Protein AF-A0A9E3GIS4-F1 (afdb_monomer_lite)

Structure (mmCIF, N/CA/C/O backbone):
data_AF-A0A9E3GIS4-F1
#
_entry.id   AF-A0A9E3GIS4-F1
#
loop_
_atom_site.group_PDB
_atom_site.id
_atom_site.type_symbol
_atom_site.label_atom_id
_atom_site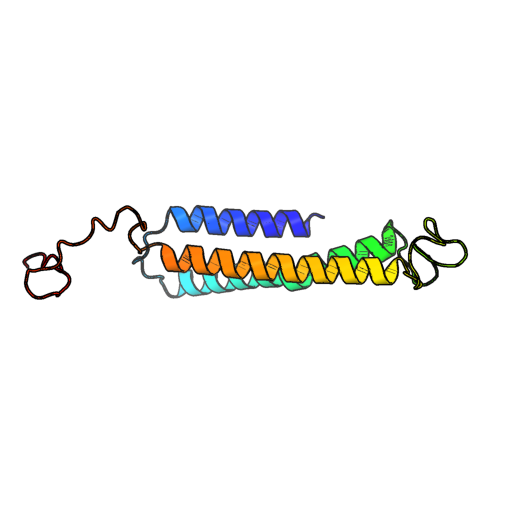.label_alt_id
_atom_site.label_comp_id
_atom_site.label_asym_id
_atom_site.label_entity_id
_atom_site.label_seq_id
_atom_site.pdbx_PDB_ins_code
_atom_site.Cartn_x
_atom_site.Cartn_y
_atom_site.Cartn_z
_atom_site.occupancy
_atom_site.B_iso_or_equiv
_atom_site.auth_seq_id
_atom_site.auth_comp_id
_atom_site.auth_asym_id
_atom_site.auth_atom_id
_atom_site.pdbx_PDB_model_num
ATOM 1 N N . MET A 1 1 ? 11.430 3.418 -1.783 1.00 75.50 1 MET A N 1
ATOM 2 C CA . MET A 1 1 ? 11.716 2.558 -0.604 1.00 75.50 1 MET A CA 1
ATOM 3 C C . MET A 1 1 ? 11.123 3.110 0.693 1.00 75.50 1 MET A C 1
ATOM 5 O O . MET A 1 1 ? 10.348 2.402 1.323 1.00 75.50 1 MET A O 1
ATOM 9 N N . LEU A 1 2 ? 11.385 4.371 1.067 1.00 90.56 2 LEU A N 1
ATOM 10 C CA . LEU A 1 2 ? 10.783 4.996 2.261 1.00 90.56 2 LEU A CA 1
ATOM 11 C C . LEU A 1 2 ? 9.241 4.934 2.278 1.00 90.56 2 LEU A C 1
ATOM 13 O O . LEU A 1 2 ? 8.648 4.620 3.305 1.00 90.56 2 LEU A O 1
ATOM 17 N N . SER A 1 3 ? 8.594 5.160 1.131 1.00 90.88 3 SER A N 1
ATOM 18 C CA . SER A 1 3 ? 7.132 5.084 0.982 1.00 90.88 3 SER A CA 1
ATOM 19 C C . SER A 1 3 ? 6.544 3.733 1.401 1.00 90.88 3 SER A C 1
ATOM 21 O O . SER A 1 3 ? 5.482 3.689 2.021 1.00 90.88 3 SER A O 1
ATOM 23 N N . LEU A 1 4 ? 7.242 2.633 1.113 1.00 92.44 4 LEU A N 1
ATOM 24 C CA . LEU A 1 4 ? 6.807 1.285 1.472 1.00 92.44 4 LEU A CA 1
ATOM 25 C C . LEU A 1 4 ? 6.899 1.066 2.987 1.00 92.44 4 LEU A C 1
ATOM 27 O O . LEU A 1 4 ? 5.952 0.567 3.589 1.00 92.44 4 LEU A O 1
ATOM 31 N N . VAL A 1 5 ? 7.982 1.530 3.619 1.00 95.19 5 VAL A N 1
ATOM 32 C CA . VAL A 1 5 ? 8.146 1.479 5.083 1.00 95.19 5 VAL A CA 1
ATOM 33 C C . VAL A 1 5 ? 7.068 2.300 5.786 1.00 95.19 5 VAL A C 1
ATOM 35 O O . VAL A 1 5 ? 6.453 1.808 6.729 1.00 95.19 5 VAL A O 1
ATOM 38 N N . VAL A 1 6 ? 6.788 3.516 5.306 1.00 96.12 6 VAL A N 1
ATOM 39 C CA . VAL A 1 6 ? 5.717 4.363 5.855 1.00 96.12 6 VAL A CA 1
ATOM 40 C C . VAL A 1 6 ? 4.365 3.663 5.732 1.00 96.12 6 VAL A C 1
ATOM 42 O O . VAL A 1 6 ? 3.647 3.561 6.721 1.00 96.12 6 VAL A O 1
ATOM 45 N N . THR A 1 7 ? 4.047 3.103 4.562 1.00 96.06 7 THR A N 1
ATOM 46 C CA . THR A 1 7 ? 2.772 2.402 4.328 1.00 96.06 7 THR A CA 1
ATOM 47 C C . THR A 1 7 ? 2.604 1.208 5.268 1.00 96.06 7 THR A C 1
ATOM 49 O O . THR A 1 7 ? 1.585 1.090 5.953 1.00 96.06 7 THR A O 1
ATOM 52 N N . LEU A 1 8 ? 3.618 0.340 5.359 1.00 96.00 8 LEU A N 1
ATOM 53 C CA . LEU A 1 8 ? 3.594 -0.822 6.252 1.00 96.00 8 LEU A CA 1
ATOM 54 C C . LEU A 1 8 ? 3.552 -0.406 7.728 1.00 96.00 8 LEU A C 1
ATOM 56 O O . LEU A 1 8 ? 2.827 -1.013 8.518 1.00 96.00 8 LEU A O 1
ATOM 60 N N . GLY A 1 9 ? 4.270 0.657 8.095 1.00 96.88 9 GLY A N 1
ATOM 61 C CA . GLY A 1 9 ? 4.241 1.245 9.431 1.00 96.88 9 GLY A CA 1
ATOM 62 C C . GLY A 1 9 ? 2.852 1.758 9.808 1.00 96.88 9 GLY A C 1
ATOM 63 O O . GLY A 1 9 ? 2.363 1.457 10.899 1.00 96.88 9 GLY A O 1
ATOM 64 N N . SER A 1 10 ? 2.169 2.458 8.900 1.00 96.00 10 SER A N 1
ATOM 65 C CA . SER A 1 10 ? 0.796 2.928 9.112 1.00 96.00 10 SER A CA 1
ATOM 66 C C . SER A 1 10 ? -0.205 1.775 9.216 1.00 96.00 10 SER A C 1
ATOM 68 O O . SER A 1 10 ? -1.065 1.798 10.097 1.00 96.00 10 SER A O 1
ATOM 70 N N . ILE A 1 11 ? -0.067 0.724 8.401 1.00 95.69 11 ILE A N 1
ATOM 71 C CA . ILE A 1 11 ? -0.869 -0.504 8.541 1.00 95.69 11 ILE A CA 1
ATOM 72 C C . ILE A 1 11 ? -0.622 -1.153 9.913 1.00 95.69 11 ILE A C 1
ATOM 74 O O . ILE A 1 11 ? -1.568 -1.536 10.605 1.00 95.69 11 ILE A O 1
ATOM 78 N N . GLY A 1 12 ? 0.637 -1.235 10.351 1.00 95.75 12 GLY A N 1
ATOM 79 C CA . GLY A 1 12 ? 1.004 -1.744 11.673 1.00 95.75 12 GLY A CA 1
ATOM 80 C C . GLY A 1 12 ? 0.404 -0.915 12.813 1.00 95.75 12 GLY A C 1
ATOM 81 O O . GLY A 1 12 ? -0.127 -1.475 13.776 1.00 95.75 12 GLY A O 1
ATOM 82 N N . ALA A 1 13 ? 0.416 0.414 12.686 1.00 95.06 13 ALA A N 1
ATOM 83 C CA . ALA A 1 13 ? -0.230 1.322 13.628 1.00 95.06 13 ALA A CA 1
ATOM 84 C C . ALA A 1 13 ? -1.750 1.095 13.679 1.00 95.06 13 ALA A C 1
ATOM 86 O O . ALA A 1 13 ? -2.306 0.978 14.775 1.00 95.06 13 ALA A O 1
ATOM 87 N N . ALA A 1 14 ? -2.405 0.934 12.523 1.00 93.88 14 ALA A N 1
A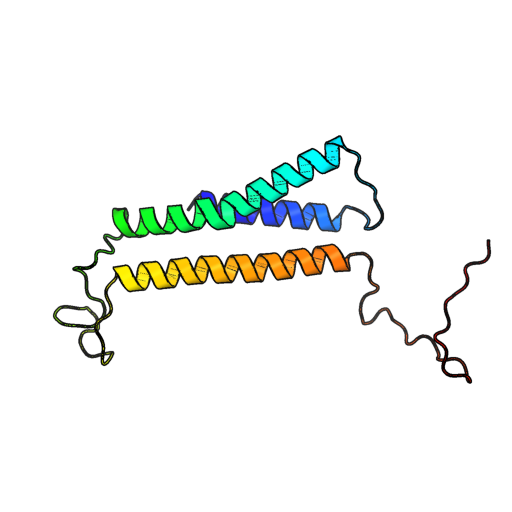TOM 88 C CA . ALA A 1 14 ? -3.828 0.610 12.436 1.00 93.88 14 ALA A CA 1
ATOM 89 C C . ALA A 1 14 ? -4.149 -0.719 13.136 1.00 93.88 14 ALA A C 1
ATOM 91 O O . ALA A 1 14 ? -5.079 -0.785 13.936 1.00 93.88 14 ALA A O 1
ATOM 92 N N . LEU A 1 15 ? -3.343 -1.762 12.915 1.00 94.00 15 LEU A N 1
ATOM 93 C CA . LEU A 1 15 ? -3.500 -3.070 13.563 1.00 94.00 15 LEU A CA 1
ATOM 94 C C . LEU A 1 15 ? -3.258 -3.019 15.078 1.00 94.00 15 LEU A C 1
ATOM 96 O O . LEU A 1 15 ? -3.959 -3.683 15.843 1.00 94.00 15 LEU A O 1
ATOM 100 N N . LYS A 1 16 ? -2.281 -2.234 15.539 1.00 94.62 16 LYS A N 1
ATOM 101 C CA . LYS A 1 16 ? -2.028 -2.030 16.973 1.00 94.62 16 LYS A CA 1
ATOM 102 C C . LYS A 1 16 ? -3.183 -1.285 17.637 1.00 94.62 16 LYS A C 1
ATOM 104 O O . LYS A 1 16 ? -3.598 -1.660 18.731 1.00 94.62 16 LYS A O 1
ATOM 109 N N . TYR A 1 17 ? -3.705 -0.258 16.973 1.00 93.00 17 TYR A N 1
ATOM 110 C CA . TYR A 1 17 ? -4.878 0.480 17.425 1.00 93.00 17 TYR A CA 1
ATOM 111 C C . TYR A 1 17 ? -6.120 -0.414 17.477 1.00 93.00 17 TYR A C 1
ATOM 113 O O . TYR A 1 17 ? -6.829 -0.450 18.481 1.00 93.00 17 TYR A O 1
ATOM 121 N N . MET A 1 18 ? -6.316 -1.213 16.429 1.00 90.25 18 MET A N 1
ATOM 122 C CA . MET A 1 18 ? -7.408 -2.167 16.290 1.00 90.25 18 MET A CA 1
ATOM 123 C C . MET A 1 18 ? -7.528 -3.115 17.487 1.00 90.25 18 MET A C 1
ATOM 125 O O . MET A 1 18 ? -8.638 -3.346 17.948 1.00 90.25 18 MET A O 1
ATOM 129 N N . LYS A 1 19 ? -6.400 -3.638 17.988 1.00 88.19 19 LYS A N 1
ATOM 130 C CA . LYS A 1 19 ? -6.353 -4.570 19.130 1.00 88.19 19 LYS A CA 1
ATOM 131 C C . LYS A 1 19 ? -6.698 -3.929 20.477 1.00 88.19 19 LYS A C 1
ATOM 133 O O . LYS A 1 19 ? -6.998 -4.644 21.421 1.00 88.19 19 LYS A O 1
ATOM 138 N N . ARG A 1 20 ? -6.582 -2.604 20.594 1.00 88.56 20 ARG A N 1
ATOM 139 C CA . ARG A 1 20 ? -6.781 -1.873 21.858 1.00 88.56 20 ARG A CA 1
ATOM 140 C C . ARG A 1 20 ? -8.172 -1.265 21.983 1.00 88.56 20 ARG A C 1
ATOM 142 O O . ARG A 1 20 ? -8.586 -0.951 23.092 1.00 88.56 20 ARG A O 1
ATOM 149 N N . ARG A 1 21 ? -8.862 -1.045 20.861 1.00 85.44 21 ARG A N 1
ATOM 150 C CA . ARG A 1 21 ? -10.170 -0.388 20.840 1.00 85.44 21 ARG A CA 1
ATOM 151 C C . ARG A 1 21 ? -11.291 -1.436 20.920 1.00 85.44 21 ARG A C 1
ATOM 153 O O . ARG A 1 21 ? -11.311 -2.319 20.061 1.00 85.44 21 ARG A O 1
ATOM 160 N N . PRO A 1 22 ? -12.218 -1.335 21.892 1.00 84.75 22 PRO A N 1
ATOM 161 C CA . PRO A 1 22 ? -13.371 -2.227 21.954 1.00 84.75 22 PRO A CA 1
ATOM 162 C C . PRO A 1 22 ? -14.289 -2.022 20.739 1.00 84.75 22 PRO A C 1
ATOM 164 O O . PRO A 1 22 ? -14.323 -0.941 20.143 1.00 84.75 22 PRO A O 1
ATOM 167 N N . ALA A 1 23 ? -14.976 -3.087 20.319 1.00 85.31 23 ALA A N 1
ATOM 168 C CA . ALA A 1 23 ? -15.697 -3.130 19.043 1.00 85.31 23 ALA A CA 1
ATOM 169 C C . ALA A 1 23 ? -16.935 -2.213 19.004 1.00 85.31 23 ALA A C 1
ATOM 171 O O . ALA A 1 23 ? -17.306 -1.731 17.936 1.00 85.31 23 ALA A O 1
ATOM 172 N N . ASP A 1 24 ? -17.536 -1.952 20.160 1.00 83.44 24 ASP A N 1
ATOM 173 C CA . ASP A 1 24 ? -18.733 -1.138 20.382 1.00 83.44 24 ASP A CA 1
ATOM 174 C C . ASP A 1 24 ? -18.427 0.343 20.686 1.00 83.44 24 ASP A C 1
ATOM 176 O O . ASP A 1 24 ? -19.340 1.168 20.779 1.00 83.44 24 ASP A O 1
ATOM 180 N N . ALA A 1 25 ? -17.146 0.716 20.794 1.00 86.75 25 ALA A N 1
ATOM 181 C CA . ALA A 1 25 ? -16.746 2.086 21.095 1.00 86.75 25 ALA A CA 1
ATOM 182 C C . ALA A 1 25 ? -17.121 3.061 19.973 1.00 86.75 25 ALA A C 1
ATOM 184 O O . ALA A 1 25 ? -16.477 3.113 18.918 1.00 86.75 25 ALA A O 1
ATOM 185 N N . ARG A 1 26 ? -18.102 3.921 20.255 1.00 88.69 26 ARG A N 1
ATOM 186 C CA . ARG A 1 26 ? -18.525 5.008 19.364 1.00 88.69 26 ARG A CA 1
ATOM 187 C C . ARG A 1 26 ? -17.385 6.001 19.129 1.00 88.69 26 ARG A C 1
ATOM 189 O O . ARG A 1 26 ? -16.617 6.304 20.038 1.00 88.69 26 ARG A O 1
ATOM 196 N N . LEU A 1 27 ? -17.271 6.490 17.898 1.00 90.31 27 LEU A N 1
ATOM 197 C CA . LEU A 1 27 ? -16.365 7.580 17.538 1.00 90.31 27 LEU A CA 1
ATOM 198 C C . LEU A 1 27 ? -17.090 8.911 17.730 1.00 90.31 27 LEU A C 1
ATOM 200 O O . LEU A 1 27 ? -18.254 9.046 17.347 1.00 90.31 27 LEU A O 1
ATOM 204 N N . THR A 1 28 ? -16.394 9.903 18.278 1.00 95.69 28 THR A N 1
ATOM 205 C CA . THR A 1 28 ? -16.846 11.294 18.159 1.00 95.69 28 THR A CA 1
ATOM 206 C C . THR A 1 28 ? -16.673 11.766 16.714 1.00 95.69 28 THR A C 1
ATOM 208 O O . THR A 1 28 ? -15.904 11.186 15.946 1.00 95.69 28 THR A O 1
ATOM 211 N N . TRP A 1 29 ? -17.355 12.846 16.328 1.00 95.88 29 TRP A N 1
ATOM 212 C CA . TRP A 1 29 ? -17.214 13.427 14.988 1.00 95.88 29 TRP A CA 1
ATOM 213 C C . TRP A 1 29 ? -15.761 13.776 14.637 1.00 95.88 29 TRP A C 1
ATOM 215 O O . TRP A 1 29 ? -15.300 13.464 13.541 1.00 95.88 29 TRP A O 1
ATOM 225 N N . GLY A 1 30 ? -15.022 14.366 15.582 1.00 96.06 30 GLY A N 1
ATOM 226 C CA . GLY A 1 30 ? -13.609 14.703 15.392 1.00 96.06 30 GLY A CA 1
ATOM 227 C C . GLY A 1 30 ? -12.722 13.466 15.235 1.00 96.06 30 GLY A C 1
ATOM 228 O O . GLY A 1 30 ? -11.890 13.416 14.329 1.00 96.06 30 GLY A O 1
ATOM 229 N N . GLU A 1 31 ? -12.936 12.433 16.057 1.00 93.56 31 GLU A N 1
ATOM 230 C CA . GLU A 1 31 ? -12.210 11.163 15.921 1.00 93.56 31 GLU A CA 1
ATOM 231 C C . GLU A 1 31 ? -12.510 10.472 14.586 1.00 93.56 31 GLU A C 1
ATOM 233 O O . GLU A 1 31 ? -11.601 9.932 13.956 1.00 93.56 31 GLU A O 1
ATOM 238 N N . ALA A 1 32 ? -13.767 10.505 14.135 1.00 94.62 32 ALA A N 1
ATOM 239 C CA . ALA A 1 32 ? -14.171 9.930 12.858 1.00 94.62 32 ALA A CA 1
ATOM 240 C C . ALA A 1 32 ? -13.513 10.658 11.675 1.00 94.62 32 ALA A C 1
ATOM 242 O O . ALA A 1 32 ? -12.999 10.000 10.770 1.00 94.62 32 ALA A O 1
ATOM 243 N N . ALA A 1 33 ? -13.460 11.993 11.705 1.00 97.69 33 ALA A N 1
ATOM 244 C CA . ALA A 1 33 ? -12.777 12.783 10.682 1.00 97.69 33 ALA A CA 1
ATOM 245 C C . ALA A 1 33 ? -11.271 12.466 10.631 1.00 97.69 33 ALA A C 1
ATOM 247 O O . ALA A 1 33 ? -10.731 12.192 9.558 1.00 97.69 33 ALA A O 1
ATOM 248 N N . ALA A 1 34 ? -10.601 12.420 11.788 1.00 96.62 34 ALA A N 1
ATOM 249 C CA . ALA A 1 34 ? -9.183 12.069 11.865 1.00 96.62 34 ALA A CA 1
ATOM 250 C C . ALA A 1 34 ? -8.911 10.638 11.367 1.00 96.62 34 ALA A C 1
ATOM 252 O O . ALA A 1 34 ? -7.965 10.409 10.610 1.00 96.62 34 ALA A O 1
ATOM 253 N N . ALA A 1 35 ? -9.763 9.677 11.738 1.00 94.44 35 ALA A N 1
ATOM 254 C CA . ALA A 1 35 ? -9.667 8.301 11.260 1.00 94.44 35 ALA A CA 1
ATOM 255 C C . ALA A 1 35 ? -9.871 8.205 9.740 1.00 94.44 35 ALA A C 1
ATOM 257 O O . ALA A 1 35 ? -9.134 7.474 9.078 1.00 94.44 35 ALA A O 1
ATOM 258 N N . ALA A 1 36 ? -10.817 8.959 9.173 1.00 96.50 36 ALA A N 1
ATOM 259 C CA . ALA A 1 36 ? -11.052 8.994 7.732 1.00 96.50 36 ALA A CA 1
ATOM 260 C C . ALA A 1 36 ? -9.838 9.543 6.970 1.00 96.50 36 ALA A C 1
ATOM 262 O O . ALA A 1 36 ? -9.397 8.923 6.003 1.00 96.50 36 ALA A O 1
ATOM 263 N N . VAL A 1 37 ? -9.247 10.648 7.441 1.00 98.06 37 VAL A N 1
ATOM 264 C CA . VAL A 1 37 ? -8.018 11.214 6.858 1.00 98.06 37 VAL A CA 1
ATOM 265 C C . VAL A 1 37 ? -6.865 10.219 6.942 1.00 98.06 37 VAL A C 1
ATOM 267 O O . VAL A 1 37 ? -6.146 10.029 5.964 1.00 98.06 37 VAL A O 1
ATOM 270 N N . PHE A 1 38 ? -6.704 9.545 8.081 1.00 96.75 38 PHE A N 1
ATOM 271 C CA . PHE A 1 38 ? -5.671 8.527 8.243 1.00 96.75 38 PHE A CA 1
ATOM 272 C C . PHE A 1 38 ? -5.868 7.347 7.281 1.00 96.75 38 PHE A C 1
ATOM 274 O O . PHE A 1 38 ? -4.921 6.940 6.612 1.00 96.75 38 PHE A O 1
ATOM 281 N N . VAL A 1 39 ? -7.087 6.813 7.166 1.00 96.50 39 VAL A N 1
ATOM 282 C CA . VAL A 1 39 ? -7.386 5.725 6.222 1.00 96.50 39 VAL A CA 1
ATOM 283 C C . VAL A 1 39 ? -7.132 6.176 4.787 1.00 96.50 39 VAL A C 1
ATOM 285 O O . VAL A 1 39 ? -6.463 5.462 4.043 1.00 96.50 39 VAL A O 1
ATOM 288 N N . TYR A 1 40 ? -7.593 7.371 4.413 1.00 97.69 40 TYR A N 1
ATOM 289 C CA . TYR A 1 40 ? -7.315 7.947 3.100 1.00 97.69 40 TYR A CA 1
ATOM 290 C C . TYR A 1 40 ? -5.810 8.057 2.843 1.00 97.69 40 TYR A C 1
ATOM 292 O O . TYR A 1 40 ? -5.343 7.616 1.799 1.00 97.69 40 TYR A O 1
ATOM 300 N N . PHE A 1 41 ? -5.042 8.574 3.804 1.00 97.88 41 PHE A N 1
ATOM 301 C CA . PHE A 1 41 ? -3.589 8.676 3.702 1.00 97.88 41 PHE A CA 1
ATOM 302 C C . PHE A 1 41 ? -2.939 7.312 3.438 1.00 97.88 41 PHE A C 1
ATOM 304 O O . PHE A 1 41 ? -2.118 7.193 2.530 1.00 97.88 41 PHE A O 1
ATOM 311 N N . VAL A 1 42 ? -3.333 6.265 4.170 1.00 97.25 42 VAL A N 1
ATOM 312 C CA . VAL A 1 42 ? -2.800 4.909 3.956 1.00 97.25 42 VAL A CA 1
ATOM 313 C C . VAL A 1 42 ? -3.143 4.387 2.562 1.00 97.25 42 VAL A C 1
ATOM 315 O O . VAL A 1 42 ? -2.277 3.816 1.901 1.00 97.25 42 VAL A O 1
ATOM 318 N N . LEU A 1 43 ? -4.373 4.604 2.091 1.00 97.12 43 LEU A N 1
ATOM 319 C CA . LEU A 1 43 ? -4.792 4.182 0.752 1.00 97.12 43 LEU A CA 1
ATOM 320 C C . LEU A 1 43 ? -4.068 4.969 -0.344 1.00 97.12 43 LEU A C 1
ATOM 322 O O . LEU A 1 43 ? -3.585 4.376 -1.305 1.00 97.12 43 LEU A O 1
ATOM 326 N N . PHE A 1 44 ? -3.919 6.280 -0.182 1.00 97.75 44 PHE A N 1
ATOM 327 C CA . PHE A 1 44 ? -3.151 7.122 -1.093 1.00 97.75 44 PHE A CA 1
ATOM 328 C C . PHE A 1 44 ? -1.689 6.668 -1.175 1.00 97.75 44 PHE A C 1
ATOM 330 O O . PHE A 1 44 ? -1.121 6.573 -2.263 1.00 97.75 44 PHE A O 1
ATOM 337 N N . MET A 1 45 ? -1.086 6.318 -0.040 1.00 97.81 45 MET A N 1
ATOM 338 C CA . MET A 1 45 ? 0.268 5.776 -0.012 1.00 97.81 45 MET A CA 1
ATOM 339 C C . MET A 1 45 ? 0.356 4.415 -0.713 1.00 97.81 45 MET A C 1
ATOM 341 O O . MET A 1 45 ? 1.233 4.227 -1.555 1.00 97.81 45 MET A O 1
ATOM 345 N N . ALA A 1 46 ? -0.564 3.493 -0.419 1.00 96.75 46 ALA A N 1
ATOM 346 C CA . ALA A 1 46 ? -0.569 2.141 -0.977 1.00 96.75 46 ALA A CA 1
ATOM 347 C C . ALA A 1 46 ? -0.828 2.105 -2.494 1.00 96.75 46 ALA A C 1
ATOM 349 O O . ALA A 1 46 ? -0.188 1.331 -3.200 1.00 96.75 46 ALA A O 1
ATOM 350 N N . TYR A 1 47 ? -1.737 2.944 -2.998 1.00 97.19 47 TYR A N 1
ATOM 351 C CA . TYR A 1 47 ? -2.195 2.897 -4.393 1.00 97.19 47 TYR A CA 1
ATOM 352 C C . TYR A 1 47 ? -1.631 4.013 -5.281 1.00 97.19 47 TYR A C 1
ATOM 354 O O . TYR A 1 47 ? -1.524 3.840 -6.494 1.00 97.19 47 TYR A O 1
ATOM 362 N N . GLY A 1 48 ? -1.263 5.152 -4.701 1.00 96.44 48 GLY A N 1
ATOM 363 C CA . GLY A 1 48 ? -0.663 6.269 -5.426 1.00 96.44 48 GLY A CA 1
ATOM 364 C C . GLY A 1 48 ? 0.855 6.256 -5.308 1.00 96.44 48 GLY A C 1
ATOM 365 O O . GLY A 1 48 ? 1.568 6.079 -6.292 1.00 96.44 48 GLY A O 1
ATOM 366 N N . VAL A 1 49 ? 1.363 6.424 -4.086 1.00 97.56 49 VAL A N 1
ATOM 367 C CA . VAL A 1 49 ? 2.787 6.721 -3.872 1.00 97.56 49 VAL A CA 1
ATOM 368 C C . VAL A 1 49 ? 3.678 5.497 -4.056 1.00 97.56 49 VAL A C 1
ATOM 370 O O . VAL A 1 49 ? 4.678 5.588 -4.761 1.00 97.56 49 VAL A O 1
ATOM 373 N N . VAL A 1 50 ? 3.377 4.357 -3.431 1.00 97.56 50 VAL A N 1
ATOM 374 C CA . VAL A 1 50 ? 4.245 3.168 -3.506 1.00 97.56 50 VAL A CA 1
ATOM 375 C C . VAL A 1 50 ? 4.402 2.650 -4.944 1.00 97.56 50 VAL A C 1
ATOM 377 O O . VAL A 1 50 ? 5.551 2.477 -5.357 1.00 97.56 50 VAL A O 1
ATOM 380 N N . PRO A 1 51 ? 3.324 2.460 -5.730 1.00 96.81 51 PRO A N 1
ATOM 381 C CA . PRO A 1 51 ? 3.435 1.991 -7.109 1.00 96.81 51 PRO A CA 1
ATOM 382 C C . PRO A 1 51 ? 4.194 2.986 -7.988 1.00 96.81 51 PRO A C 1
ATOM 384 O O . PRO A 1 51 ? 5.097 2.599 -8.724 1.00 96.81 51 PRO A O 1
ATOM 387 N N . HIS A 1 52 ? 3.912 4.284 -7.838 1.00 96.06 52 HIS A N 1
ATOM 388 C CA . HIS A 1 52 ? 4.641 5.328 -8.553 1.00 96.06 52 HIS A CA 1
ATOM 389 C C . HIS A 1 52 ? 6.140 5.330 -8.210 1.00 96.06 52 HIS A C 1
ATOM 391 O O . HIS A 1 52 ? 6.983 5.393 -9.098 1.00 96.06 52 HIS A O 1
ATOM 397 N N . GLN A 1 53 ? 6.494 5.206 -6.929 1.00 96.25 5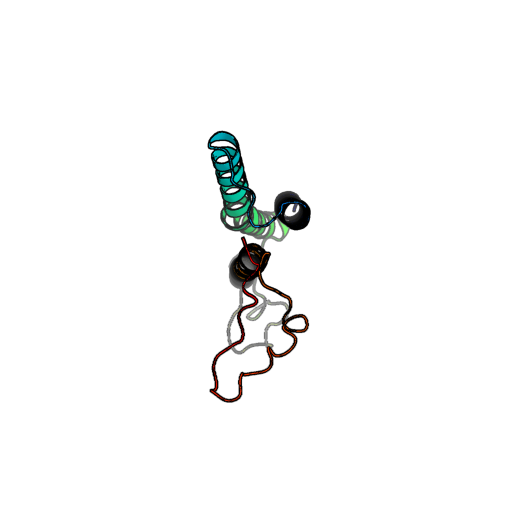3 GLN A N 1
ATOM 398 C CA . GLN A 1 53 ? 7.892 5.170 -6.488 1.00 96.25 53 GLN A CA 1
ATOM 399 C C . GLN A 1 53 ? 8.638 3.926 -6.985 1.00 96.25 53 GLN A C 1
ATOM 401 O O . GLN A 1 53 ? 9.842 4.004 -7.219 1.00 96.25 53 GLN A O 1
ATOM 406 N N . TRP A 1 54 ? 7.949 2.792 -7.155 1.00 95.69 54 TRP A N 1
ATOM 407 C CA . TRP A 1 54 ? 8.521 1.618 -7.817 1.00 95.69 54 TRP A CA 1
ATOM 408 C C . TRP A 1 54 ? 8.853 1.910 -9.283 1.00 95.69 54 TRP A C 1
ATOM 410 O O . TRP A 1 54 ? 9.981 1.659 -9.699 1.00 95.69 54 TRP A O 1
ATOM 420 N N . LEU A 1 55 ? 7.905 2.481 -10.034 1.00 94.88 55 LEU A N 1
ATOM 421 C CA . LEU A 1 55 ? 8.098 2.817 -11.448 1.00 94.88 55 LEU A CA 1
ATOM 422 C C . LEU A 1 55 ? 9.281 3.772 -11.638 1.00 94.88 55 LEU A C 1
ATOM 424 O O . LEU A 1 55 ? 10.201 3.468 -12.390 1.00 94.88 55 LEU A O 1
ATOM 428 N N . THR A 1 56 ? 9.316 4.864 -10.872 1.00 95.25 56 THR A N 1
ATOM 429 C CA . THR A 1 56 ? 10.402 5.853 -10.929 1.00 95.25 56 THR A CA 1
ATOM 430 C C . THR A 1 56 ? 11.765 5.237 -10.600 1.00 95.25 56 THR A C 1
ATOM 432 O O . THR A 1 56 ? 12.766 5.576 -11.227 1.00 95.25 56 THR A O 1
ATOM 435 N N . TRP A 1 57 ? 11.827 4.322 -9.630 1.00 94.75 57 TRP A N 1
ATOM 436 C CA . TRP A 1 57 ? 13.071 3.634 -9.281 1.00 94.75 57 TRP A CA 1
ATOM 437 C C . TRP A 1 57 ? 13.524 2.659 -10.374 1.00 94.75 57 TRP A C 1
ATOM 439 O O . TRP A 1 57 ? 14.699 2.651 -10.738 1.00 94.75 57 TRP A O 1
ATOM 449 N N . ALA A 1 58 ? 12.605 1.865 -10.925 1.00 94.31 58 ALA A N 1
ATOM 450 C CA . ALA A 1 58 ? 12.917 0.924 -11.995 1.00 94.31 58 ALA A CA 1
ATOM 451 C C . ALA A 1 58 ? 13.396 1.640 -13.271 1.00 94.31 58 ALA A C 1
ATOM 453 O O . ALA A 1 58 ? 14.342 1.189 -13.921 1.00 94.31 58 ALA A O 1
ATOM 454 N N . ASP A 1 59 ? 12.797 2.785 -13.594 1.00 91.81 59 ASP A N 1
ATOM 455 C CA . ASP A 1 59 ? 13.161 3.560 -14.781 1.00 91.81 59 ASP A CA 1
ATOM 456 C C . ASP A 1 59 ? 14.514 4.255 -14.622 1.00 91.81 59 ASP A C 1
ATOM 458 O O . ASP A 1 59 ? 15.343 4.203 -15.533 1.00 91.81 59 ASP A O 1
ATOM 462 N N . ASN A 1 60 ? 14.762 4.871 -13.463 1.00 92.62 60 ASN A N 1
ATOM 463 C CA . ASN A 1 60 ? 15.951 5.696 -13.257 1.00 92.62 60 ASN A CA 1
ATOM 464 C C . ASN A 1 60 ? 17.170 4.884 -12.807 1.00 92.62 60 ASN A C 1
ATOM 466 O O . ASN A 1 60 ? 18.239 5.012 -13.396 1.00 92.62 60 ASN A O 1
ATOM 470 N N . GLU A 1 61 ? 17.020 4.037 -11.788 1.00 92.44 61 GLU A N 1
ATOM 471 C CA . GLU A 1 61 ? 18.157 3.343 -11.167 1.00 92.44 61 GLU A CA 1
ATOM 472 C C . GLU A 1 61 ? 18.474 2.025 -11.872 1.00 92.44 61 GLU A C 1
ATOM 474 O O . GLU A 1 61 ? 19.635 1.694 -12.107 1.00 92.44 61 GLU A O 1
ATOM 479 N N . LEU A 1 62 ? 17.441 1.262 -12.244 1.00 89.19 62 LEU A N 1
ATOM 480 C CA . LEU A 1 62 ? 17.641 -0.011 -12.939 1.00 89.19 62 LEU A CA 1
ATOM 481 C C . LEU A 1 62 ? 17.722 0.137 -14.462 1.00 89.19 62 LEU A C 1
ATOM 483 O O . LEU A 1 62 ? 18.147 -0.800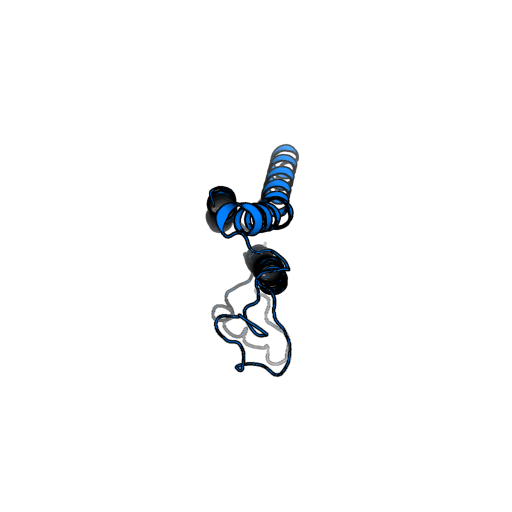 -15.151 1.00 89.19 62 LEU A O 1
ATOM 487 N N . SER A 1 63 ? 17.331 1.300 -14.994 1.00 90.38 63 SER A N 1
ATOM 488 C CA . SER A 1 63 ? 17.247 1.549 -16.435 1.00 90.38 63 SER A CA 1
ATOM 489 C C . SER A 1 63 ? 16.431 0.466 -17.157 1.00 90.38 63 SER A C 1
ATOM 491 O O . SER A 1 63 ? 16.865 -0.086 -18.175 1.00 90.38 63 SER A O 1
ATOM 493 N N . TRP A 1 64 ? 15.261 0.116 -16.609 1.00 90.56 64 TRP A N 1
ATOM 494 C CA . TRP A 1 64 ? 14.326 -0.846 -17.203 1.00 90.56 64 TRP A CA 1
ATOM 495 C C . TRP A 1 64 ? 13.580 -0.216 -18.381 1.00 90.56 64 TRP A C 1
ATOM 497 O O . TRP A 1 64 ? 12.434 0.211 -18.282 1.00 90.56 64 TRP A O 1
ATOM 507 N N . ARG A 1 65 ? 14.279 -0.131 -19.512 1.00 86.00 65 ARG A N 1
ATOM 508 C CA . ARG A 1 65 ? 13.792 0.491 -20.743 1.00 86.00 65 ARG A CA 1
ATOM 509 C C . ARG A 1 65 ? 13.225 -0.544 -21.728 1.00 86.00 65 ARG A C 1
ATOM 511 O O . ARG A 1 65 ? 13.520 -1.734 -21.592 1.00 86.00 65 ARG A O 1
ATOM 518 N N . PRO A 1 66 ? 12.432 -0.120 -22.731 1.00 86.25 66 PRO A N 1
ATOM 519 C CA . PRO A 1 66 ? 11.866 -1.029 -23.730 1.00 86.25 66 PRO A CA 1
ATOM 520 C C . PRO A 1 66 ? 12.927 -1.710 -24.608 1.00 86.25 66 PRO A C 1
ATOM 522 O O . PRO A 1 66 ? 12.698 -2.815 -25.078 1.00 86.25 66 PRO A O 1
ATOM 525 N N . ASP A 1 67 ? 14.084 -1.077 -24.810 1.00 83.62 67 ASP A N 1
ATOM 526 C CA . ASP A 1 67 ? 15.213 -1.598 -25.595 1.00 83.62 67 ASP A CA 1
ATOM 527 C C . ASP A 1 67 ? 16.031 -2.673 -24.860 1.00 83.62 67 ASP A C 1
ATOM 529 O O . ASP A 1 67 ? 16.899 -3.316 -25.451 1.00 83.62 67 ASP A O 1
ATOM 533 N N . ARG A 1 68 ? 15.762 -2.897 -23.568 1.00 84.69 68 ARG A N 1
ATOM 534 C CA . ARG A 1 68 ? 16.422 -3.930 -22.767 1.00 84.69 68 ARG A CA 1
ATOM 535 C C . ARG A 1 68 ? 15.554 -5.182 -22.756 1.00 84.69 68 ARG A C 1
ATOM 537 O O . ARG A 1 68 ? 14.488 -5.204 -22.136 1.00 84.69 68 ARG A O 1
ATOM 544 N N . PHE A 1 69 ? 16.044 -6.237 -23.398 1.00 81.62 69 PHE A N 1
ATOM 545 C CA . PHE A 1 69 ? 15.370 -7.531 -23.475 1.00 81.62 69 PHE A CA 1
ATOM 546 C C . PHE A 1 69 ? 15.822 -8.467 -22.350 1.00 81.62 69 PHE A C 1
ATOM 548 O O . PHE A 1 69 ? 17.011 -8.601 -22.061 1.00 81.62 69 PHE A O 1
ATOM 555 N N . LEU A 1 70 ? 14.855 -9.124 -21.715 1.00 79.81 70 LEU A N 1
ATOM 556 C CA . LEU A 1 70 ? 15.074 -10.261 -20.829 1.00 79.81 70 LEU A CA 1
ATOM 557 C C . LEU A 1 70 ? 15.097 -11.560 -21.647 1.00 79.81 70 LEU A C 1
ATOM 559 O O . LEU A 1 70 ? 16.057 -12.319 -21.541 1.00 79.81 70 LEU A O 1
ATOM 563 N N . THR A 1 71 ? 14.085 -11.767 -22.494 1.00 79.62 71 THR A N 1
ATOM 564 C CA . THR A 1 71 ? 14.007 -12.840 -23.502 1.00 79.62 71 THR A CA 1
ATOM 565 C C . THR A 1 71 ? 13.871 -12.207 -24.889 1.00 79.62 71 THR A C 1
ATOM 567 O O . THR A 1 71 ? 13.178 -11.196 -25.027 1.00 79.62 71 THR A O 1
ATOM 570 N N . GLY A 1 72 ? 14.557 -12.752 -25.897 1.00 73.25 72 GLY A N 1
ATOM 571 C CA . GLY A 1 72 ? 14.711 -12.136 -27.223 1.00 73.25 72 GLY A CA 1
ATOM 572 C C . GLY A 1 72 ? 16.167 -11.803 -27.602 1.00 73.25 72 GLY A C 1
ATOM 573 O O . GLY A 1 72 ? 17.093 -12.073 -26.828 1.00 73.25 72 GLY A O 1
ATOM 574 N N . PRO A 1 73 ? 16.398 -11.229 -28.798 1.00 65.19 73 PRO A N 1
ATOM 575 C CA . PRO A 1 73 ? 17.738 -11.009 -29.345 1.00 65.19 73 PRO A CA 1
ATOM 576 C C . PRO A 1 73 ? 18.614 -10.130 -28.437 1.00 65.19 73 PRO A C 1
ATOM 578 O O . PRO A 1 73 ? 18.296 -8.974 -28.175 1.00 65.19 73 PRO A O 1
ATOM 581 N N . GLY A 1 74 ? 19.735 -10.676 -27.951 1.00 71.44 74 GLY A N 1
ATOM 582 C CA . GLY A 1 74 ? 20.650 -9.970 -27.041 1.00 71.44 74 GLY A CA 1
ATOM 583 C C . GLY A 1 74 ? 20.199 -9.915 -25.573 1.00 71.44 74 GLY A C 1
ATOM 584 O O . GLY A 1 74 ? 20.847 -9.246 -24.766 1.00 71.44 74 GLY A O 1
ATOM 585 N N . GLY A 1 75 ? 19.113 -10.609 -25.213 1.00 71.00 75 GLY A N 1
ATOM 586 C CA . GLY A 1 75 ? 18.650 -10.750 -23.833 1.00 71.00 75 GLY A CA 1
ATOM 587 C C . GLY A 1 75 ? 19.430 -11.798 -23.032 1.00 71.00 75 GLY A C 1
ATOM 588 O O . GLY A 1 75 ? 20.025 -12.720 -23.587 1.00 71.00 75 GLY A O 1
ATOM 589 N N . ILE A 1 76 ? 19.402 -11.677 -21.701 1.00 73.12 76 ILE A N 1
ATOM 590 C CA . ILE A 1 76 ? 20.119 -12.588 -20.781 1.00 73.12 76 ILE A CA 1
ATOM 591 C C . ILE A 1 76 ? 19.557 -14.021 -20.858 1.00 73.12 76 ILE A C 1
ATOM 593 O O . ILE A 1 76 ? 20.286 -14.988 -20.653 1.00 73.12 76 ILE A O 1
ATOM 597 N N . PHE A 1 77 ? 18.271 -14.158 -21.191 1.00 75.94 77 PHE A N 1
ATOM 598 C CA . PHE A 1 77 ? 17.554 -15.425 -21.330 1.00 75.94 77 PHE A CA 1
ATOM 599 C C . PHE A 1 77 ? 16.951 -15.562 -22.736 1.00 75.94 77 PHE A C 1
ATOM 601 O O . PHE A 1 77 ? 15.775 -15.894 -22.879 1.00 75.94 77 PHE A O 1
ATOM 608 N N . ALA A 1 78 ? 17.747 -15.257 -23.769 1.00 66.75 78 ALA A N 1
ATOM 609 C CA . ALA A 1 78 ? 17.302 -15.113 -25.158 1.00 66.75 78 ALA A CA 1
ATOM 610 C C . ALA A 1 78 ? 16.340 -16.219 -25.642 1.00 66.75 78 ALA A C 1
ATOM 612 O O . ALA A 1 78 ? 15.293 -15.885 -26.189 1.00 66.75 78 ALA A O 1
ATOM 613 N N . ASP A 1 79 ? 16.635 -17.489 -25.343 1.00 77.25 79 ASP A N 1
ATOM 614 C CA . ASP A 1 79 ? 15.890 -18.659 -25.843 1.00 77.25 79 ASP A CA 1
ATOM 615 C C . ASP A 1 79 ? 14.951 -19.310 -24.804 1.00 77.25 79 ASP A C 1
ATOM 617 O O . ASP A 1 79 ? 14.469 -20.425 -25.000 1.00 77.25 79 ASP A O 1
ATOM 621 N N . ALA A 1 80 ? 14.700 -18.660 -23.662 1.00 80.19 80 ALA A N 1
ATOM 622 C CA . ALA A 1 80 ? 13.939 -19.276 -22.568 1.00 80.19 80 ALA A CA 1
ATOM 623 C C . ALA A 1 80 ? 12.415 -19.296 -22.793 1.00 80.19 80 ALA A C 1
ATOM 625 O O . ALA A 1 80 ? 11.719 -20.123 -22.205 1.00 80.19 80 ALA A O 1
ATOM 626 N N . LEU A 1 81 ? 11.884 -18.375 -23.601 1.00 81.00 81 LEU A N 1
ATOM 627 C CA . LEU A 1 81 ? 10.447 -18.210 -23.836 1.00 81.00 81 LEU A CA 1
ATOM 628 C C . LEU A 1 81 ? 10.164 -17.992 -25.330 1.00 81.00 81 LEU A C 1
ATOM 630 O O . LEU A 1 81 ? 10.968 -17.357 -26.008 1.00 81.00 81 LEU A O 1
ATOM 634 N N . PRO A 1 82 ? 9.002 -18.439 -25.848 1.00 80.31 82 PRO A N 1
ATOM 635 C CA . PRO A 1 82 ? 8.625 -18.273 -27.256 1.00 80.31 82 PRO A CA 1
ATOM 636 C C . PRO A 1 82 ? 8.132 -16.852 -27.599 1.00 80.31 82 PRO A C 1
ATOM 638 O O . PRO A 1 82 ? 7.498 -16.651 -28.632 1.00 80.31 82 PRO A O 1
ATOM 641 N N . PHE A 1 83 ? 8.367 -15.874 -26.722 1.00 82.25 83 PHE A N 1
ATOM 642 C CA . PHE A 1 83 ? 7.996 -14.474 -26.905 1.00 82.25 83 PHE A CA 1
ATOM 643 C C . PHE A 1 83 ? 9.052 -13.551 -26.289 1.00 82.25 83 PHE A C 1
ATOM 645 O O . PHE A 1 83 ? 9.760 -13.918 -25.345 1.00 82.25 83 PHE A O 1
ATOM 652 N N . GLU A 1 84 ? 9.139 -12.335 -26.825 1.00 82.50 84 GLU A N 1
ATOM 653 C CA . GLU A 1 84 ? 10.041 -11.302 -26.325 1.00 82.50 84 GLU A CA 1
ATOM 654 C C . GLU A 1 84 ? 9.483 -10.681 -25.045 1.00 82.50 84 GLU A C 1
ATOM 656 O O . GLU A 1 84 ? 8.314 -10.292 -24.974 1.00 82.50 84 GLU A O 1
ATOM 661 N N . LEU A 1 85 ? 10.329 -10.574 -24.026 1.00 84.50 85 LEU A N 1
ATOM 662 C CA . LEU A 1 85 ? 9.983 -9.944 -22.763 1.00 84.50 85 LEU A CA 1
ATOM 663 C C . LEU A 1 85 ? 10.995 -8.843 -22.491 1.00 84.50 85 LEU A C 1
ATOM 665 O O . LEU A 1 85 ? 12.177 -9.114 -22.293 1.00 84.50 85 LEU A O 1
ATOM 669 N N . THR A 1 86 ? 10.535 -7.598 -22.468 1.00 90.06 86 THR A N 1
ATOM 670 C CA . THR A 1 86 ? 11.380 -6.447 -22.142 1.00 90.06 86 THR A CA 1
ATOM 671 C C . THR A 1 86 ? 11.377 -6.191 -20.638 1.00 90.06 86 THR A C 1
ATOM 673 O O . THR A 1 86 ? 10.431 -6.538 -19.922 1.00 90.06 86 THR A O 1
ATOM 676 N N . TYR A 1 87 ? 12.425 -5.540 -20.137 1.00 89.56 87 TYR A N 1
ATOM 677 C CA . TYR A 1 87 ? 12.483 -5.122 -18.733 1.00 89.56 87 TYR A CA 1
ATOM 678 C C . TYR A 1 87 ? 11.366 -4.128 -18.373 1.00 89.56 87 TYR A C 1
ATOM 680 O O . TYR A 1 87 ? 10.917 -4.104 -17.228 1.00 89.56 87 TYR A O 1
ATOM 688 N N . LEU A 1 88 ? 10.857 -3.373 -19.354 1.00 91.50 88 LEU A N 1
ATOM 689 C CA . LEU A 1 88 ? 9.662 -2.543 -19.198 1.00 91.50 88 LEU A CA 1
ATOM 690 C C . LEU A 1 88 ? 8.421 -3.388 -18.867 1.00 91.50 88 LEU A C 1
ATOM 692 O O . LEU A 1 88 ? 7.703 -3.088 -17.920 1.00 91.50 88 LEU A O 1
ATOM 696 N N . VAL A 1 89 ? 8.183 -4.480 -19.598 1.00 92.19 89 VAL A N 1
ATOM 697 C CA . VAL A 1 89 ? 7.042 -5.365 -19.312 1.00 92.19 89 VAL A CA 1
ATOM 698 C C . VAL A 1 89 ? 7.201 -6.012 -17.937 1.00 92.19 89 VAL A C 1
ATOM 700 O O . VAL A 1 89 ? 6.238 -6.097 -17.177 1.00 92.19 89 VAL A O 1
ATOM 703 N N . LEU A 1 90 ? 8.424 -6.402 -17.563 1.00 92.19 90 LEU A N 1
ATOM 704 C CA . LEU A 1 90 ? 8.697 -6.923 -16.223 1.00 92.19 90 LEU A CA 1
ATOM 705 C C . LEU A 1 90 ? 8.383 -5.886 -15.129 1.00 92.19 90 LEU A C 1
ATOM 707 O O . LEU A 1 90 ? 7.754 -6.232 -14.127 1.00 92.19 90 LEU A O 1
ATOM 711 N N . ARG A 1 91 ? 8.751 -4.613 -15.330 1.00 94.88 91 ARG A N 1
ATOM 712 C CA . ARG A 1 91 ? 8.382 -3.485 -14.452 1.00 94.88 91 ARG A CA 1
ATOM 713 C C . ARG A 1 91 ? 6.880 -3.432 -14.200 1.00 94.88 91 ARG A C 1
ATOM 715 O O . ARG A 1 91 ? 6.451 -3.297 -13.049 1.00 94.88 91 ARG A O 1
ATOM 722 N N . ASP A 1 92 ? 6.115 -3.533 -15.282 1.00 95.38 92 ASP A N 1
ATOM 723 C CA . ASP A 1 92 ? 4.667 -3.353 -15.295 1.00 95.38 92 ASP A CA 1
ATOM 724 C C . ASP A 1 92 ? 3.942 -4.566 -14.687 1.00 95.38 92 ASP A C 1
ATOM 726 O O . ASP A 1 92 ? 2.939 -4.426 -13.979 1.00 95.38 92 ASP A O 1
ATOM 730 N N . ILE A 1 93 ? 4.497 -5.767 -14.858 1.00 95.75 93 ILE A N 1
ATOM 731 C CA . ILE A 1 93 ? 4.053 -6.964 -14.135 1.00 95.75 93 ILE A CA 1
ATOM 732 C C . ILE A 1 93 ? 4.278 -6.785 -12.630 1.00 95.75 93 ILE A C 1
ATOM 734 O O . ILE A 1 93 ? 3.367 -7.040 -11.837 1.00 95.75 93 ILE A O 1
ATOM 738 N N . VAL A 1 94 ? 5.458 -6.308 -12.218 1.00 96.19 94 VAL A N 1
ATOM 739 C CA . VAL A 1 94 ? 5.758 -6.110 -10.792 1.00 96.19 94 VAL A CA 1
ATOM 740 C C . VAL A 1 94 ? 4.844 -5.048 -10.179 1.00 96.19 94 VAL A C 1
ATOM 742 O O . VAL A 1 94 ? 4.277 -5.295 -9.114 1.00 96.19 94 VAL A O 1
ATOM 745 N N . VAL A 1 95 ? 4.623 -3.904 -10.842 1.00 97.31 95 VAL A N 1
ATOM 746 C CA . VAL A 1 95 ? 3.724 -2.864 -10.304 1.00 97.31 95 VAL A CA 1
ATOM 747 C C . VAL A 1 95 ? 2.279 -3.360 -10.200 1.00 97.31 95 VAL A C 1
ATOM 749 O O . VAL A 1 95 ? 1.607 -3.093 -9.203 1.00 97.31 95 VAL A O 1
ATOM 752 N N . SER A 1 96 ? 1.817 -4.161 -11.164 1.00 98.06 96 SER A N 1
ATOM 753 C CA . SER A 1 96 ? 0.497 -4.802 -11.111 1.00 98.06 96 SER A CA 1
ATOM 754 C C . SER A 1 96 ? 0.394 -5.790 -9.945 1.00 98.06 96 SER A C 1
ATOM 756 O O . SER A 1 96 ? -0.613 -5.820 -9.235 1.00 98.06 96 SER A O 1
ATOM 758 N N . GLY A 1 97 ? 1.460 -6.552 -9.685 1.00 97.88 97 GLY A N 1
ATOM 759 C CA . GLY A 1 97 ? 1.567 -7.423 -8.516 1.00 97.88 97 GLY A CA 1
ATOM 760 C C . GLY A 1 97 ? 1.522 -6.653 -7.192 1.00 97.88 97 GLY A C 1
ATOM 761 O O . GLY A 1 97 ? 0.837 -7.081 -6.263 1.00 97.88 97 GLY A O 1
ATOM 762 N N . ILE A 1 98 ? 2.176 -5.487 -7.114 1.00 97.00 98 ILE A N 1
ATOM 763 C CA . ILE A 1 98 ? 2.107 -4.587 -5.948 1.00 97.00 98 ILE A CA 1
ATOM 764 C C . ILE A 1 98 ? 0.658 -4.143 -5.698 1.00 97.00 98 ILE A C 1
ATOM 766 O O . ILE A 1 98 ? 0.181 -4.227 -4.563 1.00 97.00 98 ILE A O 1
ATOM 770 N N . TYR A 1 99 ? -0.063 -3.732 -6.745 1.00 97.50 99 TYR A N 1
ATOM 771 C CA . TYR A 1 99 ? -1.484 -3.386 -6.643 1.00 97.50 99 TYR A CA 1
ATOM 772 C C . TYR A 1 99 ? -2.333 -4.554 -6.132 1.00 97.50 99 TYR A C 1
ATOM 774 O O . TYR A 1 99 ? -3.112 -4.387 -5.189 1.00 97.50 99 TYR A O 1
ATOM 782 N N . GLY A 1 100 ? -2.150 -5.745 -6.707 1.00 98.00 100 GLY A N 1
ATOM 783 C CA . GLY A 1 100 ? -2.854 -6.955 -6.280 1.00 98.00 100 GLY A CA 1
ATOM 784 C C . GLY A 1 100 ? -2.572 -7.322 -4.819 1.00 98.00 100 GLY A C 1
ATOM 785 O O . GLY A 1 100 ? -3.496 -7.644 -4.069 1.00 98.00 100 GLY A O 1
ATOM 786 N N . ALA A 1 101 ? -1.315 -7.210 -4.384 1.00 97.19 101 ALA A N 1
ATOM 787 C CA . ALA A 1 101 ? -0.911 -7.480 -3.008 1.00 97.19 101 ALA A CA 1
ATOM 788 C C . ALA A 1 101 ? -1.553 -6.498 -2.013 1.00 97.19 101 ALA A C 1
ATOM 790 O O . ALA A 1 101 ? -2.073 -6.929 -0.980 1.00 97.19 101 ALA A O 1
ATOM 791 N N . PHE A 1 102 ? -1.570 -5.196 -2.322 1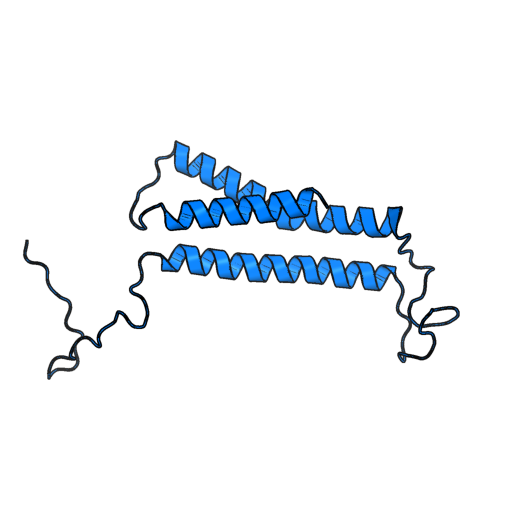.00 97.25 102 PHE A N 1
ATOM 792 C CA . PHE A 1 102 ? -2.240 -4.206 -1.473 1.00 97.25 102 PHE A CA 1
ATOM 793 C C . PHE A 1 102 ? -3.751 -4.411 -1.419 1.00 97.25 102 PHE A C 1
ATOM 795 O O . PHE A 1 102 ? -4.327 -4.303 -0.335 1.00 97.25 102 PHE A O 1
ATOM 802 N N . LEU A 1 103 ? -4.381 -4.781 -2.534 1.00 97.69 103 LEU A N 1
ATOM 803 C CA . LEU A 1 103 ? -5.808 -5.090 -2.562 1.00 97.69 103 LEU A CA 1
ATOM 804 C C . LEU A 1 103 ? -6.138 -6.295 -1.677 1.00 97.69 103 LEU A C 1
ATOM 806 O O . LEU A 1 103 ? -7.029 -6.217 -0.827 1.00 97.69 103 LEU A O 1
ATOM 810 N N . ALA A 1 104 ? -5.377 -7.383 -1.803 1.00 97.75 104 ALA A N 1
ATOM 811 C CA . ALA A 1 104 ? -5.539 -8.556 -0.949 1.00 97.75 104 ALA A CA 1
ATOM 812 C C . ALA A 1 104 ? -5.338 -8.205 0.536 1.00 97.75 104 ALA A C 1
ATOM 814 O O . ALA A 1 104 ? -6.152 -8.579 1.387 1.00 97.75 104 ALA A O 1
ATOM 815 N N . ALA A 1 105 ? -4.296 -7.431 0.856 1.00 96.00 105 ALA A N 1
ATOM 816 C CA . ALA A 1 105 ? -4.045 -6.961 2.215 1.00 96.00 105 ALA A CA 1
ATOM 817 C C . ALA A 1 105 ? -5.202 -6.100 2.745 1.00 96.00 105 ALA A C 1
ATOM 819 O O . ALA A 1 105 ? -5.640 -6.302 3.878 1.00 96.00 105 ALA A O 1
ATOM 820 N N . GLN A 1 106 ? -5.744 -5.188 1.937 1.00 96.50 106 GLN A N 1
ATOM 821 C CA . GLN A 1 106 ? -6.870 -4.336 2.316 1.00 96.50 106 GLN A CA 1
ATOM 822 C C . GLN A 1 106 ? -8.115 -5.162 2.650 1.00 96.50 106 GLN A C 1
ATOM 824 O O . GLN A 1 106 ? -8.728 -4.936 3.696 1.00 96.50 106 GLN A O 1
ATOM 829 N N . VAL A 1 107 ? -8.454 -6.157 1.824 1.00 97.25 107 VAL A N 1
ATOM 830 C CA . VAL A 1 107 ? -9.576 -7.074 2.087 1.00 97.25 107 VAL A CA 1
ATOM 831 C C . VAL A 1 107 ? -9.383 -7.797 3.423 1.00 97.25 107 VAL A C 1
ATOM 833 O O . VAL A 1 107 ? -10.300 -7.841 4.248 1.00 97.25 107 VAL A O 1
ATOM 836 N N . VAL A 1 108 ? -8.177 -8.309 3.687 1.00 96.00 108 VAL A N 1
ATOM 837 C CA . VAL A 1 108 ? -7.851 -8.986 4.955 1.00 96.00 108 VAL A CA 1
ATOM 838 C C . VAL A 1 108 ? -7.947 -8.032 6.149 1.00 96.00 108 VAL A C 1
ATOM 840 O O . VAL A 1 108 ? -8.476 -8.416 7.194 1.00 96.00 108 VAL A O 1
ATOM 843 N N . LEU A 1 109 ? -7.458 -6.797 6.020 1.00 95.19 109 LEU A N 1
ATOM 844 C CA . LEU A 1 109 ? -7.539 -5.782 7.074 1.00 95.19 109 LEU A CA 1
ATOM 845 C C . LEU A 1 109 ? -8.993 -5.414 7.388 1.00 95.19 109 LEU A C 1
ATOM 847 O O . LEU A 1 109 ? -9.361 -5.358 8.561 1.00 95.19 109 LEU A O 1
ATOM 851 N N . TRP A 1 110 ? -9.831 -5.231 6.366 1.00 94.38 110 TRP A N 1
ATOM 852 C CA . TRP A 1 110 ? -11.252 -4.922 6.544 1.00 94.38 110 TRP A CA 1
ATOM 853 C C . TRP A 1 110 ? -11.996 -6.075 7.199 1.00 94.38 110 TRP A C 1
ATOM 855 O O . TRP A 1 110 ? -12.773 -5.845 8.126 1.00 94.38 110 TRP A O 1
ATOM 865 N N . LYS A 1 111 ? -11.719 -7.312 6.773 1.00 94.50 111 LYS A N 1
ATOM 866 C CA . LYS A 1 111 ? -12.259 -8.511 7.419 1.00 94.50 111 LYS A CA 1
ATOM 867 C C . LYS A 1 111 ? -11.892 -8.541 8.903 1.00 94.50 111 LYS A C 1
ATOM 869 O O . LYS A 1 111 ? -12.777 -8.608 9.750 1.00 94.50 111 LYS A O 1
ATOM 874 N N . LYS A 1 112 ? -10.602 -8.397 9.229 1.00 92.06 112 LYS A N 1
ATOM 875 C CA . LYS A 1 112 ? -10.123 -8.371 10.622 1.00 92.06 112 LYS A CA 1
ATOM 876 C C . LYS A 1 112 ? -10.778 -7.265 11.445 1.00 92.06 112 LYS A C 1
ATOM 878 O O . LYS A 1 112 ? -11.090 -7.492 12.607 1.00 92.06 112 LYS A O 1
ATOM 883 N N . TRP A 1 113 ? -10.989 -6.088 10.861 1.00 90.75 113 TRP A N 1
ATOM 884 C CA . TRP A 1 113 ? -11.631 -4.969 11.547 1.00 90.75 113 TRP A CA 1
ATOM 885 C C . TRP A 1 113 ? -13.122 -5.212 11.817 1.00 90.75 113 TRP A C 1
ATOM 887 O O . TRP A 1 113 ? -13.614 -4.875 12.896 1.00 90.75 113 TRP A O 1
ATOM 897 N N . GLN A 1 114 ? -13.836 -5.809 10.860 1.00 89.56 114 GLN A N 1
ATOM 898 C CA . GLN A 1 114 ? -15.252 -6.161 11.003 1.00 89.56 114 GLN A CA 1
ATOM 899 C C . GLN A 1 114 ? -15.474 -7.326 11.979 1.00 89.56 114 GLN A C 1
ATOM 901 O O . GLN A 1 114 ? -16.479 -7.355 12.684 1.00 89.56 114 GLN A O 1
ATOM 906 N N . ASP A 1 115 ? -14.532 -8.265 12.062 1.00 89.75 115 ASP A N 1
ATOM 907 C CA . ASP A 1 115 ? -14.666 -9.473 12.882 1.00 89.75 115 ASP A CA 1
ATOM 908 C C . ASP A 1 115 ? -14.332 -9.267 14.378 1.00 89.75 115 ASP A C 1
ATOM 910 O O . ASP A 1 115 ? -14.475 -10.198 15.162 1.00 89.75 115 ASP A O 1
ATOM 914 N N . ARG A 1 116 ? -13.956 -8.056 14.824 1.00 86.50 116 ARG A N 1
ATOM 915 C CA . ARG A 1 116 ? -13.475 -7.774 16.203 1.00 86.50 116 ARG A CA 1
ATOM 916 C C . ARG A 1 116 ? -14.456 -8.045 17.343 1.00 86.50 116 ARG A C 1
ATOM 918 O O . ARG A 1 116 ? -14.036 -8.061 18.492 1.00 86.50 116 ARG A O 1
ATOM 925 N N . GLY A 1 117 ? -15.743 -8.175 17.042 1.00 76.38 117 GLY A N 1
ATOM 926 C CA . GLY A 1 117 ? -16.789 -8.465 18.028 1.00 76.38 117 GLY A CA 1
ATOM 927 C C . GLY A 1 117 ? -17.400 -9.855 17.880 1.00 76.38 117 GLY A C 1
ATOM 928 O O . GLY A 1 117 ? -18.359 -10.171 18.579 1.00 76.38 117 GLY A O 1
ATOM 929 N N . LYS A 1 118 ? -16.909 -10.672 16.942 1.00 79.69 118 LYS A N 1
ATOM 930 C CA . LYS A 1 118 ? -17.441 -12.018 16.731 1.00 79.69 118 LYS A CA 1
ATOM 931 C C . LYS A 1 118 ? -16.725 -12.981 17.681 1.00 79.69 118 LYS A C 1
ATOM 933 O O . LYS A 1 118 ? -15.500 -12.912 17.762 1.00 79.69 118 LYS A O 1
ATOM 938 N N . PRO A 1 119 ? -17.452 -13.875 18.376 1.00 64.69 119 PRO A N 1
ATOM 939 C CA . PRO A 1 119 ? -16.811 -14.930 19.150 1.00 64.69 119 PRO A CA 1
ATOM 940 C C . PRO A 1 119 ? -15.924 -15.763 18.225 1.00 64.69 119 PRO A C 1
ATOM 942 O O . PRO A 1 119 ? -16.291 -16.011 17.067 1.00 64.69 119 PRO A O 1
ATOM 945 N N . GLU A 1 120 ? -14.755 -16.179 18.718 1.00 63.09 120 GLU A N 1
ATOM 946 C CA . GLU A 1 120 ? -13.880 -17.048 17.940 1.00 63.09 120 GLU A CA 1
ATOM 947 C C . GLU A 1 120 ? -14.648 -18.321 17.541 1.00 63.09 120 GLU A C 1
ATOM 949 O O . GLU A 1 120 ? -15.511 -18.793 18.288 1.00 63.09 120 GLU A O 1
ATOM 954 N N . PRO A 1 121 ? -14.389 -18.902 16.355 1.00 58.03 121 PRO A N 1
ATOM 955 C CA . PRO A 1 121 ? -15.106 -20.090 15.903 1.00 58.03 121 PRO A CA 1
ATOM 956 C C . PRO A 1 121 ? -15.087 -21.253 16.908 1.00 58.03 121 PRO A C 1
ATOM 958 O O . PRO A 1 121 ? -16.034 -22.029 16.891 1.00 58.03 121 PRO A O 1
ATOM 961 N N . GLY A 1 122 ? -14.069 -21.333 17.778 1.00 55.25 122 GLY A N 1
ATOM 962 C CA . GLY A 1 122 ? -13.963 -22.306 18.875 1.00 55.25 122 GLY A CA 1
ATOM 963 C C . GLY A 1 122 ? -14.620 -21.892 20.203 1.00 55.25 122 GLY A C 1
ATOM 964 O O . GLY A 1 122 ? -14.872 -22.756 21.035 1.00 55.25 122 GLY A O 1
ATOM 965 N N . ASP A 1 123 ? -14.954 -20.610 20.387 1.00 52.22 123 ASP A N 1
ATOM 966 C CA . ASP A 1 123 ? -15.688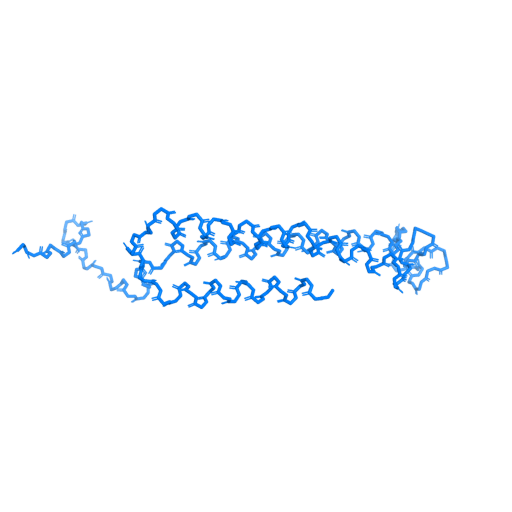 -20.087 21.555 1.00 52.22 123 ASP A CA 1
ATOM 967 C C . ASP A 1 123 ? -17.205 -20.127 21.369 1.00 52.22 123 ASP A C 1
ATOM 969 O O . ASP A 1 123 ? -17.970 -20.015 22.333 1.00 52.22 123 ASP A O 1
ATOM 973 N N . ARG A 1 124 ? -17.666 -20.358 20.134 1.00 52.34 124 ARG A N 1
ATOM 974 C CA . ARG A 1 124 ? -18.991 -20.932 19.902 1.00 52.34 124 ARG A CA 1
ATOM 975 C C . ARG A 1 124 ? -18.962 -22.374 20.403 1.00 52.34 124 ARG A C 1
ATOM 977 O O . ARG A 1 124 ? -18.959 -23.302 19.603 1.00 52.34 124 ARG A O 1
ATOM 984 N N . LYS A 1 125 ? -18.965 -22.561 21.730 1.00 52.72 125 LYS A N 1
ATOM 985 C CA . LYS A 1 125 ? -19.539 -23.772 22.321 1.00 52.72 125 LYS A CA 1
ATOM 986 C C . LYS A 1 125 ? -20.866 -23.938 21.611 1.00 52.72 125 LYS A C 1
ATOM 988 O O . LYS A 1 125 ? -21.670 -23.005 21.665 1.00 52.72 125 LYS A O 1
ATOM 993 N N . GLU A 1 126 ? -21.005 -25.021 20.851 1.00 50.69 126 GLU A N 1
ATOM 994 C CA . GLU A 1 126 ? -22.244 -25.389 20.183 1.00 50.69 126 GLU A CA 1
ATOM 995 C C . GLU A 1 126 ? -23.358 -25.098 21.176 1.00 50.69 126 GLU A C 1
ATOM 997 O O . GLU A 1 126 ? -23.421 -25.709 22.242 1.00 50.69 126 GLU A O 1
ATOM 1002 N N . LEU A 1 127 ? -24.125 -24.037 20.916 1.00 52.00 127 LEU A N 1
ATOM 1003 C CA . LEU A 1 127 ? -25.267 -23.730 21.752 1.00 52.00 127 LEU A CA 1
ATOM 1004 C C . LEU A 1 127 ? -26.092 -24.999 21.677 1.00 52.00 127 LEU A C 1
ATOM 1006 O O . LEU A 1 127 ? -26.479 -25.366 20.564 1.00 52.00 127 LEU A O 1
ATOM 1010 N N . GLU A 1 128 ? -26.266 -25.691 22.810 1.00 53.12 128 GLU A N 1
ATOM 1011 C CA . GLU A 1 128 ? -27.097 -26.885 22.859 1.00 53.12 128 GLU A CA 1
ATOM 1012 C C . GLU A 1 128 ? -28.384 -26.515 22.142 1.00 53.12 128 GLU A C 1
ATOM 1014 O O . GLU A 1 128 ? -29.099 -25.580 22.517 1.00 53.12 128 GLU A O 1
ATOM 1019 N N . THR A 1 129 ? -28.589 -27.140 20.989 1.00 54.41 129 THR A N 1
ATOM 1020 C CA . THR A 1 129 ? -29.795 -26.899 20.229 1.00 54.41 129 THR A CA 1
ATOM 1021 C C . THR A 1 129 ? -30.902 -27.404 21.126 1.00 54.41 129 THR A C 1
ATOM 1023 O O . THR A 1 129 ? -30.832 -28.531 21.618 1.00 54.41 129 THR A O 1
ATOM 1026 N N . SER A 1 130 ? -31.887 -26.551 21.415 1.00 59.34 130 SER A N 1
ATOM 1027 C CA . SER A 1 130 ? -33.024 -27.012 22.203 1.00 59.34 130 SER A CA 1
ATOM 1028 C C . SER A 1 130 ? -33.609 -28.263 21.531 1.00 59.34 130 SER A C 1
ATOM 1030 O O . SER A 1 130 ? -33.461 -28.418 20.314 1.00 59.34 130 SER A O 1
ATOM 1032 N N . PRO A 1 131 ? -34.344 -29.125 22.248 1.00 61.53 131 PRO A N 1
ATOM 1033 C CA . PRO A 1 131 ? -35.044 -30.257 21.631 1.00 61.53 131 PRO A CA 1
ATOM 1034 C C . PRO A 1 131 ? -35.932 -29.872 20.425 1.00 61.53 131 PRO A C 1
ATOM 1036 O O . PRO A 1 131 ? -36.358 -30.734 19.667 1.00 61.53 131 PRO A O 1
ATOM 1039 N N . PHE A 1 132 ? -36.195 -28.572 20.236 1.00 58.69 132 PHE A N 1
ATOM 1040 C CA . PHE A 1 132 ? -36.991 -27.973 19.170 1.00 58.69 132 PHE A CA 1
ATOM 1041 C C . PHE A 1 132 ? -36.167 -27.250 18.083 1.00 58.69 132 PHE A C 1
ATOM 1043 O O . PHE A 1 132 ? -36.730 -26.465 17.321 1.00 58.69 132 PHE A O 1
ATOM 1050 N N . GLY A 1 133 ? -34.848 -27.453 17.990 1.00 61.84 133 GLY A N 1
ATOM 1051 C CA . GLY A 1 133 ? -34.057 -26.960 16.850 1.00 61.84 133 GLY A CA 1
ATOM 1052 C C . GLY A 1 133 ? -33.707 -25.464 16.873 1.00 61.84 133 GLY A C 1
ATOM 1053 O O . GLY A 1 133 ? -33.164 -24.947 15.898 1.00 61.84 133 GLY A O 1
ATOM 1054 N N . ARG A 1 134 ? -34.027 -24.736 17.953 1.00 67.56 134 ARG A N 1
ATOM 1055 C CA . ARG A 1 134 ? -33.814 -23.280 18.043 1.00 67.56 134 ARG A CA 1
ATOM 1056 C C . ARG A 1 134 ? -32.506 -22.973 18.786 1.00 67.56 134 ARG A C 1
ATOM 1058 O O . ARG A 1 134 ? -32.320 -23.526 19.873 1.00 67.56 134 ARG A O 1
ATOM 1065 N N . PRO A 1 135 ? -31.634 -22.082 18.270 1.00 60.97 135 PRO A N 1
ATOM 1066 C CA . PRO A 1 135 ? -30.424 -21.693 18.987 1.00 60.97 135 PRO A CA 1
ATOM 1067 C C . PRO A 1 135 ? -30.796 -21.051 20.328 1.00 60.97 135 PRO A C 1
ATOM 1069 O O . PRO A 1 135 ? -31.582 -20.099 20.362 1.00 60.97 135 PRO A O 1
ATOM 1072 N N . LEU A 1 136 ? -30.253 -21.573 21.431 1.00 58.78 136 LEU A N 1
ATOM 1073 C CA . LEU A 1 136 ? -30.473 -21.019 22.765 1.00 58.78 136 LEU A CA 1
ATOM 1074 C C . LEU A 1 136 ? -29.706 -19.698 22.900 1.00 58.78 136 LEU A C 1
ATOM 1076 O O . LEU A 1 136 ? -28.498 -19.677 23.115 1.00 58.78 136 LEU A O 1
ATOM 1080 N N . VAL A 1 137 ? -30.408 -18.573 22.764 1.00 56.81 137 VAL A N 1
ATOM 1081 C CA . VAL A 1 137 ? -29.860 -17.257 23.106 1.00 56.81 137 VAL A CA 1
ATOM 1082 C C . VAL A 1 137 ? -29.956 -17.105 24.620 1.00 56.81 137 VAL A C 1
ATOM 1084 O O . VAL A 1 137 ? -31.046 -17.194 25.188 1.00 56.81 137 VAL A O 1
ATOM 1087 N N . LYS A 1 138 ? -28.819 -16.895 25.289 1.00 53.75 138 LYS A N 1
ATOM 1088 C CA . LYS A 1 138 ? -28.781 -16.604 26.724 1.00 53.75 138 LYS A CA 1
ATOM 1089 C C . LYS A 1 138 ? -29.437 -15.233 26.938 1.00 53.75 138 LYS A C 1
ATOM 1091 O O . LYS A 1 138 ? -28.819 -14.207 26.689 1.00 53.75 138 LYS A O 1
ATOM 1096 N N . LEU A 1 139 ? -30.713 -15.224 27.324 1.00 49.62 139 LEU A N 1
ATOM 1097 C CA . LEU A 1 139 ? -31.407 -14.027 27.801 1.00 49.62 139 LEU A CA 1
ATOM 1098 C C . LEU A 1 139 ? -30.748 -13.617 29.121 1.00 49.62 139 LEU A C 1
ATOM 1100 O O . LEU A 1 139 ? -31.060 -14.175 30.174 1.00 49.62 139 LEU A O 1
ATOM 1104 N N . GLU A 1 140 ? -29.797 -12.688 29.064 1.00 49.53 140 GLU A N 1
ATOM 1105 C CA . GLU A 1 140 ? -29.378 -11.960 30.257 1.00 49.53 140 GLU A CA 1
ATOM 1106 C C . GLU A 1 140 ? -30.605 -11.206 30.779 1.00 49.53 140 GLU A C 1
ATOM 1108 O O . GLU A 1 140 ? -31.216 -10.401 30.075 1.00 49.53 140 GLU A O 1
ATOM 1113 N N . ARG A 1 141 ? -31.049 -11.590 31.980 1.00 45.06 141 ARG A N 1
ATOM 1114 C CA . ARG A 1 141 ? -32.173 -10.955 32.667 1.00 45.06 141 ARG A CA 1
ATOM 1115 C C . ARG A 1 141 ? -31.793 -9.511 33.008 1.00 45.06 141 ARG A C 1
ATOM 1117 O O . ARG A 1 141 ? -30.661 -9.266 33.415 1.00 45.06 141 ARG A O 1
ATOM 1124 N N . ALA A 1 142 ? -32.769 -8.628 32.795 1.00 45.34 142 ALA A N 1
ATOM 1125 C CA . ALA A 1 142 ? -32.754 -7.197 33.085 1.00 45.34 142 ALA A CA 1
ATOM 1126 C C . ALA A 1 142 ? -32.421 -6.868 34.546 1.00 45.34 142 ALA A C 1
ATOM 1128 O O . ALA A 1 142 ? -32.746 -7.704 35.423 1.00 45.34 142 ALA A O 1
#

Radius of gyration: 24.28 Å; chains: 1; bounding box: 58×45×62 Å

pLDDT: mean 84.97, std 15.07, range [45.06, 98.06]

Foldseek 3Di:
DVLVVVLVVLLVVVVVVLVVDALPDDDDPVRVVVVVVSVVVSCCSQLPVPLVVLLVCCCPVVVQDQPAWCADDPHPNPPVDPDIDGSVNVSVVVSVVSVVVVVVVVVVSVVSSVCNPPPDPVSPPPQPQPPVRHRDDPPPDD

Secondary structure (DSSP, 8-state):
-HHHHHHHHHHHHHHHHHHHS-TT-PPPHHHHHHHHHHHHHHHHIIIIIHHHHHHHHHHHTS---TT-EEESTT-TTTTSSSS-EEHHHHHHHHHHHHHHHHHHHHHHHHHHHHGGGSPPTTT-------TTS---------

Sequence (142 aa):
MLSLVVTLGSIGAALKYMKRRPADARLTWGEAAAAAVFVYFVLFMAYGVVPHQWLTWADNELSWRPDRFLTGPGGIFADALPFELTYLVLRDIVVSGIYGAFLAAQVVLWKKWQDRGKPEPGDRKELETSPFGRPLVKLERA